Protein AF-F6IAS8-F1 (afdb_monomer_lite)

pLDDT: mean 71.12, std 21.92, range [34.88, 98.56]

InterPro domains:
  IPR011072 HR1 rho-binding domain [PF02185] (126-159)
  IPR011072 HR1 rho-binding domain [PS51860] (113-160)
  IPR036274 HR1 repeat superfamily [SSF46585] (119-159)

Secondary structure (DSSP, 8-state):
-HHHHHHHHHHHHHHHHHHHHHHHHHHHHHHHTTGGGS--------------------PPPPPPPP------------------------PPPPS-S-S--PPP---HHHHHSTT-S-HHHHHHHHHHHHHHHHHHHHHHHHHHHHHHHHHHHHHHTT--

Structure (mmCIF, N/CA/C/O backbone):
data_AF-F6IAS8-F1
#
_entry.id   AF-F6IAS8-F1
#
loop_
_atom_site.group_PDB
_atom_site.id
_atom_site.type_symbol
_atom_site.label_atom_id
_atom_site.label_alt_id
_atom_site.label_comp_id
_atom_site.label_asym_id
_atom_site.label_entity_id
_atom_site.label_seq_id
_atom_site.pdbx_PDB_ins_code
_atom_site.Cartn_x
_atom_site.Cartn_y
_atom_site.Cartn_z
_atom_site.occupancy
_atom_site.B_iso_or_equiv
_atom_site.auth_seq_id
_atom_site.auth_comp_id
_atom_site.auth_asym_id
_atom_site.auth_atom_id
_atom_site.pdbx_PDB_model_num
ATOM 1 N N . ARG A 1 1 ? -30.513 -18.921 21.386 1.00 60.47 1 ARG A N 1
ATOM 2 C CA . ARG A 1 1 ? -31.511 -18.896 20.288 1.00 60.47 1 ARG A CA 1
ATOM 3 C C . ARG A 1 1 ? -31.707 -17.483 19.715 1.00 60.47 1 ARG A C 1
ATOM 5 O O . ARG A 1 1 ? -31.563 -17.359 18.514 1.00 60.47 1 ARG A O 1
ATOM 12 N N . SER A 1 2 ? -31.837 -16.412 20.518 1.00 72.81 2 SER A N 1
ATOM 13 C CA . SER A 1 2 ? -32.116 -15.054 19.989 1.00 72.81 2 SER A CA 1
ATOM 14 C C . SER A 1 2 ? -31.070 -14.438 19.040 1.00 72.81 2 SER A C 1
ATOM 16 O O . SER A 1 2 ? -31.449 -13.717 18.129 1.00 72.81 2 SER A O 1
ATOM 18 N N . LYS A 1 3 ? -29.766 -14.724 19.193 1.00 77.75 3 LYS A N 1
ATOM 19 C CA . LYS A 1 3 ? -28.727 -14.178 18.288 1.00 77.75 3 LYS A CA 1
ATOM 20 C C . LYS A 1 3 ? -28.891 -14.648 16.837 1.00 77.75 3 LYS A C 1
ATOM 22 O O . LYS A 1 3 ? -28.679 -13.866 15.919 1.00 77.75 3 LYS A O 1
ATOM 27 N N . LEU A 1 4 ? -29.293 -15.906 16.651 1.00 87.94 4 LEU A N 1
ATOM 28 C CA . LEU A 1 4 ? -29.543 -16.490 15.332 1.00 87.94 4 LEU A CA 1
ATOM 29 C C . LEU A 1 4 ? -30.782 -15.864 14.687 1.00 87.94 4 LEU A C 1
ATOM 31 O O . LEU A 1 4 ? -30.738 -15.501 13.520 1.00 87.94 4 LEU A O 1
ATOM 35 N N . ASP A 1 5 ? -31.846 -15.648 15.462 1.00 88.94 5 ASP A N 1
ATOM 36 C CA . ASP A 1 5 ? -33.059 -14.987 14.971 1.00 88.94 5 ASP A CA 1
ATOM 37 C C . ASP A 1 5 ? -32.800 -13.525 14.579 1.00 88.94 5 ASP A C 1
ATOM 39 O O . ASP A 1 5 ? -33.302 -13.062 13.553 1.00 88.94 5 ASP A O 1
ATOM 43 N N . THR A 1 6 ? -31.966 -12.805 15.339 1.00 90.44 6 THR A N 1
ATOM 44 C CA . THR A 1 6 ? -31.534 -11.444 14.981 1.00 90.44 6 THR A CA 1
ATOM 45 C C . THR A 1 6 ? -30.746 -11.438 13.674 1.00 90.44 6 THR A C 1
ATOM 47 O O . THR A 1 6 ? -31.064 -10.643 12.791 1.00 90.44 6 THR A O 1
ATOM 50 N N . GLN A 1 7 ? -29.782 -12.351 13.516 1.00 89.62 7 GLN A N 1
ATOM 51 C CA . GLN A 1 7 ? -29.003 -12.472 12.280 1.00 89.62 7 GLN A CA 1
ATOM 52 C C . GLN A 1 7 ? -29.870 -12.871 11.086 1.00 89.62 7 GLN A C 1
ATOM 54 O O . GLN A 1 7 ? -29.708 -12.315 10.006 1.00 89.62 7 GLN A O 1
ATOM 59 N N . MET A 1 8 ? -30.836 -13.777 11.261 1.00 91.69 8 MET A N 1
ATOM 60 C CA . MET A 1 8 ? -31.765 -14.134 10.187 1.00 91.69 8 MET A CA 1
ATOM 61 C C . MET A 1 8 ? -32.660 -12.959 9.792 1.00 91.69 8 MET A C 1
ATOM 63 O O . MET A 1 8 ? -32.932 -12.755 8.610 1.00 91.69 8 MET A O 1
ATOM 67 N N . ARG A 1 9 ? -33.112 -12.161 10.764 1.00 93.31 9 ARG A N 1
ATOM 68 C CA . ARG A 1 9 ? -33.922 -10.968 10.499 1.00 93.31 9 ARG A CA 1
ATOM 69 C C . ARG A 1 9 ? -33.124 -9.891 9.774 1.00 93.31 9 ARG A C 1
ATOM 71 O O . ARG A 1 9 ? -33.649 -9.246 8.874 1.00 93.31 9 ARG A O 1
ATOM 78 N N . GLU A 1 10 ? -31.872 -9.701 10.162 1.00 93.25 10 GLU A N 1
ATOM 79 C CA . GLU A 1 10 ? -30.958 -8.771 9.508 1.00 93.25 10 GLU A CA 1
ATOM 80 C C . GLU A 1 10 ? -30.583 -9.237 8.099 1.00 93.25 10 GLU A C 1
ATOM 82 O O . GLU A 1 10 ? -30.673 -8.451 7.164 1.00 93.25 10 GLU A O 1
ATOM 87 N N . GLY A 1 11 ? -30.292 -10.528 7.920 1.00 95.62 11 GLY A N 1
ATOM 88 C CA . GLY A 1 11 ? -30.040 -11.125 6.609 1.00 95.62 11 GLY A CA 1
ATOM 89 C C . GLY A 1 11 ? -31.212 -10.931 5.647 1.00 95.62 11 GLY A C 1
ATOM 90 O O . GLY A 1 11 ? -30.996 -10.555 4.499 1.00 95.62 11 GLY A O 1
ATOM 91 N N . ARG A 1 12 ? -32.454 -11.090 6.126 1.00 93.44 12 ARG A N 1
ATOM 92 C CA . ARG A 1 12 ? -33.662 -10.804 5.330 1.00 93.44 12 ARG A CA 1
ATOM 93 C C . ARG A 1 12 ? -33.751 -9.336 4.906 1.00 93.44 12 ARG A C 1
ATOM 95 O O . ARG A 1 12 ? -33.944 -9.075 3.727 1.00 93.44 12 ARG A O 1
ATOM 102 N N . ARG A 1 13 ? -33.526 -8.389 5.826 1.00 95.19 13 ARG A N 1
ATOM 103 C CA . ARG A 1 13 ? -33.513 -6.948 5.497 1.00 95.19 13 ARG A CA 1
ATOM 104 C C . ARG A 1 13 ? -32.419 -6.586 4.492 1.00 95.19 13 ARG A C 1
ATOM 106 O O . ARG A 1 13 ? -32.649 -5.782 3.598 1.00 95.19 13 ARG A O 1
ATOM 113 N N . ASN A 1 14 ? -31.236 -7.183 4.633 1.00 95.69 14 ASN A N 1
ATOM 114 C CA . ASN A 1 14 ? -30.125 -6.934 3.720 1.00 95.69 14 ASN A CA 1
ATOM 115 C C . ASN A 1 14 ? -30.448 -7.444 2.311 1.00 95.69 14 ASN A C 1
ATOM 117 O O . ASN A 1 14 ? -30.185 -6.740 1.341 1.00 95.69 14 ASN A O 1
ATOM 121 N N . LEU A 1 15 ? -31.047 -8.635 2.193 1.00 95.56 15 LEU A N 1
ATOM 122 C CA . LEU A 1 15 ? -31.484 -9.177 0.904 1.00 95.56 15 LEU A CA 1
ATOM 123 C C . LEU A 1 15 ? -32.521 -8.274 0.232 1.00 95.56 15 LEU A C 1
ATOM 125 O O . LEU A 1 15 ? -32.331 -7.915 -0.926 1.00 95.56 15 LEU A O 1
ATOM 129 N N . GLU A 1 16 ? -33.548 -7.840 0.966 1.00 95.69 16 GLU A N 1
ATOM 130 C CA . GLU A 1 16 ? -34.570 -6.917 0.450 1.00 95.69 16 GLU A CA 1
ATOM 131 C C . GLU A 1 16 ? -33.946 -5.611 -0.071 1.00 95.69 16 GLU A C 1
ATOM 133 O O . GLU A 1 16 ? -34.252 -5.169 -1.180 1.00 95.69 16 GLU A O 1
ATOM 138 N N . PHE A 1 17 ? -33.000 -5.034 0.677 1.00 95.88 17 PHE A N 1
ATOM 139 C CA . PHE A 1 17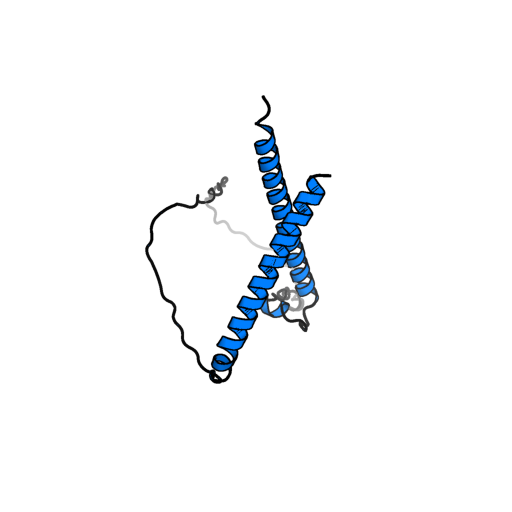 ? -32.281 -3.828 0.265 1.00 95.88 17 PHE A CA 1
ATOM 140 C C . PHE A 1 17 ? -31.465 -4.035 -1.019 1.00 95.88 17 PHE A C 1
ATOM 142 O O . PHE A 1 17 ? -31.475 -3.185 -1.914 1.00 95.88 17 PHE A O 1
ATOM 149 N N . PHE A 1 18 ? -30.749 -5.157 -1.130 1.00 96.62 18 PHE A N 1
ATOM 150 C CA . PHE A 1 18 ? -29.954 -5.447 -2.322 1.00 96.62 18 PHE A CA 1
ATOM 151 C C . PHE A 1 18 ? -30.828 -5.736 -3.543 1.00 96.62 18 PHE A C 1
ATOM 153 O O . PHE A 1 18 ? -30.490 -5.289 -4.639 1.00 96.62 18 PHE A O 1
ATOM 160 N N . GLU A 1 19 ? -31.957 -6.424 -3.373 1.00 95.19 19 GLU A N 1
ATOM 161 C CA . GLU A 1 19 ? -32.932 -6.649 -4.445 1.00 95.19 19 GLU A CA 1
ATOM 162 C C . GLU A 1 19 ? -33.537 -5.331 -4.946 1.00 95.19 19 GLU A C 1
ATOM 164 O O . GLU A 1 19 ? -33.634 -5.112 -6.158 1.00 95.19 19 GLU A O 1
ATOM 169 N N . GLU A 1 20 ? -33.891 -4.421 -4.035 1.00 94.44 20 GLU A N 1
ATOM 170 C CA . GLU A 1 20 ? -34.384 -3.088 -4.382 1.00 94.44 20 GLU A CA 1
ATOM 171 C C . GLU A 1 20 ? -33.319 -2.270 -5.126 1.00 94.44 20 GLU A C 1
ATOM 173 O O . GLU A 1 20 ? -33.598 -1.724 -6.198 1.00 94.44 20 GLU A O 1
ATOM 178 N N . LYS A 1 21 ? -32.075 -2.256 -4.628 1.00 94.44 21 LYS A N 1
ATOM 179 C CA . LYS A 1 21 ? -30.955 -1.563 -5.284 1.00 94.44 21 LYS A CA 1
ATOM 180 C C . LYS A 1 21 ? -30.614 -2.142 -6.653 1.00 94.44 21 LYS A C 1
ATOM 182 O O . LYS A 1 21 ? -30.283 -1.385 -7.567 1.00 94.44 21 LYS A O 1
ATOM 187 N N . LEU A 1 22 ? -30.718 -3.459 -6.825 1.00 93.19 22 LEU A N 1
ATOM 188 C CA . LEU A 1 22 ? -30.532 -4.104 -8.124 1.00 93.19 22 LEU A CA 1
ATOM 189 C C . LEU A 1 22 ? -31.625 -3.667 -9.104 1.00 93.19 22 LEU A C 1
ATOM 191 O O . LEU A 1 22 ? -31.317 -3.339 -10.250 1.00 93.19 22 LEU A O 1
ATOM 195 N N . ARG A 1 23 ? -32.884 -3.611 -8.652 1.00 92.31 23 ARG A N 1
ATOM 196 C CA . ARG A 1 23 ? -34.010 -3.141 -9.469 1.00 92.31 23 ARG A CA 1
ATOM 197 C C . ARG A 1 23 ? -33.840 -1.670 -9.855 1.00 92.31 23 ARG A C 1
ATOM 199 O O . ARG A 1 23 ? -34.027 -1.330 -11.020 1.00 92.31 23 ARG A O 1
ATOM 206 N N . GLU A 1 24 ? -33.427 -0.815 -8.920 1.00 91.44 24 GLU A N 1
ATOM 207 C CA . GLU A 1 24 ? -33.102 0.596 -9.179 1.00 91.44 24 GLU A CA 1
ATOM 208 C C . GLU A 1 24 ? -31.996 0.732 -10.236 1.00 91.44 24 GLU A C 1
ATOM 210 O O . GLU A 1 24 ? -32.150 1.473 -11.208 1.00 91.44 24 GLU A O 1
ATOM 215 N N . LEU A 1 25 ? -30.906 -0.029 -10.101 1.00 87.62 25 LEU A N 1
ATOM 216 C CA . LEU A 1 25 ? -29.806 -0.035 -11.068 1.00 87.62 25 LEU A CA 1
ATOM 217 C C . LEU A 1 25 ? -30.232 -0.562 -12.440 1.00 87.62 25 LEU A C 1
ATOM 219 O O . LEU A 1 25 ? -29.802 -0.019 -13.457 1.00 87.62 25 LEU A O 1
ATOM 223 N N . GLN A 1 26 ? -31.077 -1.590 -12.497 1.00 85.00 26 GLN A N 1
ATOM 224 C CA . GLN A 1 26 ? -31.618 -2.107 -13.754 1.00 85.00 26 GLN A CA 1
ATOM 225 C C . GLN A 1 26 ? -32.537 -1.088 -14.436 1.00 85.00 26 GLN A C 1
ATOM 227 O O . GLN A 1 26 ? -32.399 -0.875 -15.641 1.00 85.00 26 GLN A O 1
ATOM 232 N N . MET A 1 27 ? -33.408 -0.408 -13.683 1.00 82.31 27 MET A N 1
ATOM 233 C CA . MET A 1 27 ? -34.235 0.687 -14.205 1.00 82.31 27 MET A CA 1
ATOM 234 C C . MET A 1 27 ? -33.368 1.845 -14.701 1.00 82.31 27 MET A C 1
ATOM 236 O O . MET A 1 27 ? -33.586 2.345 -15.802 1.00 82.31 27 MET A O 1
ATOM 240 N N . ARG A 1 28 ? -32.323 2.218 -13.951 1.00 80.50 28 ARG A N 1
ATOM 241 C CA . ARG A 1 28 ? -31.363 3.243 -14.373 1.00 80.50 28 ARG A CA 1
ATOM 242 C C . ARG A 1 28 ? -30.592 2.821 -15.622 1.00 80.50 28 ARG A C 1
ATOM 244 O O . ARG A 1 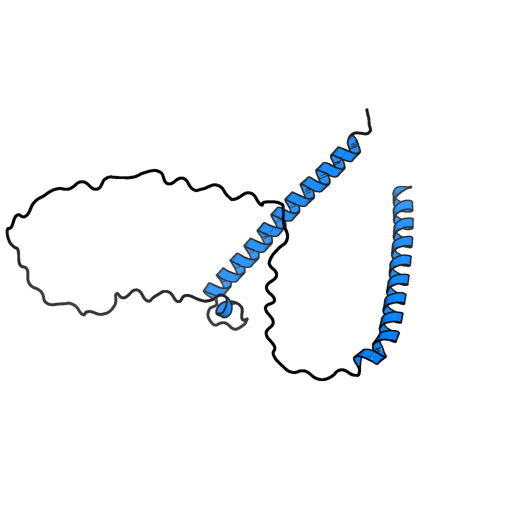28 ? -30.401 3.647 -16.500 1.00 80.50 28 ARG A O 1
ATOM 251 N N . ARG A 1 29 ? -30.195 1.551 -15.749 1.00 75.69 29 ARG A N 1
ATOM 252 C CA . ARG A 1 29 ? -29.533 1.009 -16.950 1.00 75.69 29 ARG A CA 1
ATOM 253 C C . ARG A 1 29 ? -30.458 1.008 -18.166 1.00 75.69 29 ARG A C 1
ATOM 255 O O . ARG A 1 29 ? -29.998 1.321 -19.257 1.00 75.69 29 ARG A O 1
ATOM 262 N N . LEU A 1 30 ? -31.734 0.670 -17.991 1.00 70.12 30 LEU A N 1
ATOM 263 C CA . LEU A 1 30 ? -32.735 0.752 -19.058 1.00 70.12 30 LEU A CA 1
ATOM 264 C C . LEU A 1 30 ? -33.020 2.213 -19.447 1.00 70.12 30 LEU A C 1
ATOM 266 O O . LEU A 1 30 ? -33.186 2.491 -20.629 1.00 70.12 30 LEU A O 1
ATOM 270 N N . GLY A 1 31 ? -32.986 3.142 -18.485 1.00 62.59 31 GLY A N 1
ATOM 271 C CA . GLY A 1 31 ? -33.105 4.584 -18.723 1.00 62.59 31 GLY A CA 1
ATOM 272 C C . GLY A 1 31 ? -31.877 5.221 -19.391 1.00 62.59 31 GLY A C 1
ATOM 273 O O . GLY A 1 31 ? -32.043 6.061 -20.260 1.00 62.59 31 GLY A O 1
ATOM 274 N N . HIS A 1 32 ? -30.655 4.792 -19.049 1.00 60.50 32 HIS A N 1
ATOM 275 C CA . HIS A 1 32 ? -29.393 5.297 -19.627 1.00 60.50 32 HIS A CA 1
ATOM 276 C C . HIS A 1 32 ? -28.910 4.536 -20.871 1.00 60.50 32 HIS A C 1
ATOM 278 O O . HIS A 1 32 ? -27.955 4.956 -21.524 1.00 60.50 32 HIS A O 1
ATOM 284 N N . GLY A 1 33 ? -29.528 3.400 -21.208 1.00 56.59 33 GLY A N 1
ATOM 285 C CA . GLY A 1 33 ? -29.139 2.586 -22.363 1.00 56.59 33 GLY A CA 1
ATOM 286 C C . GLY A 1 33 ? -29.350 3.286 -23.709 1.00 56.59 33 GLY A C 1
ATOM 287 O O . GLY A 1 33 ? -28.702 2.919 -24.686 1.00 56.59 33 GLY A O 1
ATOM 288 N N . VAL A 1 34 ? -30.210 4.309 -23.754 1.00 56.88 34 VAL A N 1
ATOM 289 C CA . VAL A 1 34 ? -30.435 5.149 -24.941 1.00 56.88 34 VAL A CA 1
ATOM 290 C C . VAL A 1 34 ? -29.458 6.329 -25.033 1.00 56.88 34 VAL A C 1
ATOM 292 O O . VAL A 1 34 ? -29.079 6.704 -26.139 1.00 56.88 34 VAL A O 1
ATOM 295 N N . ASP A 1 35 ? -28.960 6.846 -23.904 1.00 55.00 35 ASP A N 1
ATOM 296 C CA . ASP A 1 35 ? -28.042 7.998 -23.870 1.00 55.00 35 ASP A CA 1
ATOM 297 C C . ASP A 1 35 ? -26.597 7.613 -24.249 1.00 55.00 35 ASP A C 1
ATOM 299 O O . ASP A 1 35 ? -25.849 8.408 -24.819 1.00 55.00 35 ASP A O 1
ATOM 303 N N . ASN A 1 36 ? -26.190 6.365 -23.982 1.00 52.50 36 ASN A N 1
ATOM 304 C CA . ASN A 1 36 ? -24.810 5.903 -24.191 1.00 52.50 36 ASN A CA 1
ATOM 305 C C . ASN A 1 36 ? -24.518 5.387 -25.620 1.00 52.50 36 ASN A C 1
ATOM 307 O O . ASN A 1 36 ? -23.397 4.964 -25.899 1.00 52.50 36 ASN A O 1
ATOM 311 N N . MET A 1 37 ? -25.486 5.403 -26.545 1.00 51.66 37 MET A N 1
ATOM 312 C CA . MET A 1 37 ? -25.244 5.039 -27.956 1.00 51.66 37 MET A CA 1
ATOM 313 C C . MET A 1 37 ? -24.915 6.242 -28.859 1.00 51.66 37 MET A C 1
ATOM 315 O O . MET A 1 37 ? -24.668 6.047 -30.046 1.00 51.66 37 MET A O 1
ATOM 319 N N . SER A 1 38 ? -24.864 7.470 -28.321 1.00 48.19 38 SER A N 1
ATOM 320 C CA . SER A 1 38 ? -24.737 8.695 -29.126 1.00 48.19 38 SER A CA 1
ATOM 321 C C . SER A 1 38 ? -23.590 9.634 -28.725 1.00 48.19 38 SER A C 1
ATOM 323 O O . SER A 1 38 ? -23.710 10.831 -28.943 1.00 48.19 38 SER A O 1
ATOM 325 N N . LEU A 1 39 ? -22.466 9.161 -28.174 1.00 47.75 39 LEU A N 1
ATOM 326 C CA . LEU A 1 39 ? -21.265 10.008 -28.024 1.00 47.75 39 LEU A CA 1
ATOM 327 C C . LEU A 1 39 ? -19.977 9.220 -28.296 1.00 47.75 39 LEU A C 1
ATOM 329 O O . LEU A 1 39 ? -19.111 9.050 -27.442 1.00 47.75 39 LEU A O 1
ATOM 333 N N . GLY A 1 40 ? -19.854 8.736 -29.532 1.00 46.12 40 GLY A N 1
ATOM 334 C CA . GLY A 1 40 ? -18.559 8.432 -30.126 1.00 46.12 40 GLY A CA 1
ATOM 335 C C . GLY A 1 40 ? -17.945 9.708 -30.699 1.00 46.12 40 GLY A C 1
ATOM 336 O O . GLY A 1 40 ? -18.431 10.192 -31.712 1.00 46.12 40 GLY A O 1
ATOM 337 N N . ALA A 1 41 ? -16.906 10.239 -30.048 1.00 37.66 41 ALA A N 1
ATOM 338 C CA . ALA A 1 41 ? -15.817 11.027 -30.643 1.00 37.66 41 ALA A CA 1
ATOM 339 C C . ALA A 1 41 ? -14.894 11.552 -29.527 1.00 37.66 41 ALA A C 1
ATOM 341 O O . ALA A 1 41 ? -15.230 12.483 -28.805 1.00 37.66 41 ALA A O 1
ATOM 342 N N . SER A 1 42 ? -13.705 10.970 -29.394 1.00 44.66 42 SER A N 1
ATOM 343 C CA . SER A 1 42 ? -12.525 11.722 -28.937 1.00 44.66 42 SER A CA 1
ATOM 344 C C . SER A 1 42 ? -11.889 12.341 -30.190 1.00 44.66 42 SER A C 1
ATOM 346 O O . SER A 1 42 ? -11.923 11.674 -31.228 1.00 44.66 42 SER A O 1
ATOM 348 N N . PRO A 1 43 ? -11.309 13.559 -30.151 1.00 48.44 43 PRO A N 1
ATOM 349 C CA . PRO A 1 43 ? -10.050 13.773 -29.430 1.00 48.44 43 PRO A CA 1
ATOM 350 C C . PRO A 1 43 ? -9.855 15.183 -28.813 1.00 48.44 43 PRO A C 1
ATOM 352 O O . PRO A 1 43 ? -10.648 16.092 -29.012 1.00 48.44 43 PRO A O 1
ATOM 355 N N . MET A 1 44 ? -8.693 15.342 -28.163 1.00 40.62 44 MET A N 1
ATOM 356 C CA . MET A 1 44 ? -7.900 16.575 -27.960 1.00 40.62 44 MET A CA 1
ATOM 357 C C . MET A 1 44 ? -7.860 17.205 -26.552 1.00 40.62 44 MET A C 1
ATOM 359 O O . MET A 1 44 ? -8.793 17.833 -26.078 1.00 40.62 44 MET A O 1
ATOM 363 N N . SER A 1 45 ? -6.681 17.049 -25.930 1.00 43.12 45 SER A N 1
ATOM 364 C CA . SER A 1 45 ? -5.781 18.107 -25.431 1.00 43.12 45 SER A CA 1
ATOM 365 C C . SER A 1 45 ? -6.399 19.429 -24.950 1.00 43.12 45 SER A C 1
ATOM 367 O O . SER A 1 45 ? -6.929 20.198 -25.744 1.00 43.12 45 SER A O 1
ATOM 369 N N . GLY A 1 46 ? -6.170 19.771 -23.678 1.00 38.81 46 GLY A N 1
ATOM 370 C CA . GLY A 1 46 ? -6.437 21.116 -23.170 1.00 38.81 46 GLY A CA 1
ATOM 371 C C . GLY A 1 46 ? -6.096 21.290 -21.694 1.00 38.81 46 GLY A C 1
ATOM 372 O O . GLY A 1 46 ? -6.894 20.987 -20.820 1.00 38.81 46 GLY A O 1
ATOM 373 N N . SER A 1 47 ? -4.890 21.790 -21.435 1.00 48.31 47 SER A N 1
ATOM 374 C CA . SER A 1 47 ? -4.416 22.353 -20.167 1.00 48.31 47 SER A CA 1
ATOM 375 C C . SER A 1 47 ? -5.454 23.252 -19.482 1.00 48.31 47 SER A C 1
ATOM 377 O O . SER A 1 47 ? -5.836 24.252 -20.078 1.00 48.31 47 SER A O 1
ATOM 379 N N . HIS A 1 48 ? -5.801 22.984 -18.219 1.00 41.75 48 HIS A N 1
ATOM 380 C CA . HIS A 1 48 ? -6.309 23.990 -17.273 1.00 41.75 48 HIS A CA 1
ATOM 381 C C . HIS A 1 48 ? -5.777 23.683 -15.866 1.00 41.75 48 HIS A C 1
ATOM 383 O O . HIS A 1 48 ? -6.293 22.841 -15.135 1.00 41.75 48 HIS A O 1
ATOM 389 N N . ARG A 1 49 ? -4.683 24.362 -15.505 1.00 42.47 49 ARG A N 1
ATOM 390 C CA . ARG A 1 49 ? -4.249 24.534 -14.118 1.00 42.47 49 ARG A CA 1
ATOM 391 C C . ARG A 1 49 ? -5.033 25.722 -13.568 1.00 42.47 49 ARG A C 1
ATOM 393 O O . ARG A 1 49 ? -4.689 26.856 -13.878 1.00 42.47 49 ARG A O 1
ATOM 400 N N . GLN A 1 50 ? -6.083 25.459 -12.798 1.00 43.25 50 GLN A N 1
ATOM 401 C CA . GLN A 1 50 ? -6.750 26.490 -12.011 1.00 43.25 50 GLN A CA 1
ATOM 402 C C . GLN A 1 50 ? -6.075 26.531 -10.637 1.00 43.25 50 GLN A C 1
ATOM 404 O O . GLN A 1 50 ? -6.223 25.620 -9.824 1.00 43.25 50 GLN A O 1
ATOM 409 N N . SER A 1 51 ? -5.277 27.570 -10.429 1.00 45.44 51 SER A N 1
ATOM 410 C CA . SER A 1 51 ? -4.879 28.074 -9.120 1.00 45.44 51 SER A CA 1
ATOM 411 C C . SER A 1 51 ? -6.125 28.466 -8.327 1.00 45.44 51 SER A C 1
ATOM 413 O O . SER A 1 51 ? -6.924 29.270 -8.810 1.00 45.44 51 SER A O 1
ATOM 415 N N . VAL A 1 52 ? -6.273 27.914 -7.126 1.00 43.72 52 VAL A N 1
ATOM 416 C CA . VAL A 1 52 ? -7.209 28.416 -6.119 1.00 43.72 52 VAL A CA 1
ATOM 417 C C . VAL A 1 52 ? -6.408 28.559 -4.830 1.00 43.72 52 VAL A C 1
ATOM 419 O O . VAL A 1 52 ? -6.137 27.577 -4.142 1.00 43.72 52 VAL A O 1
ATOM 422 N N . ASP A 1 53 ? -5.932 29.779 -4.609 1.00 41.03 53 ASP A N 1
ATOM 423 C CA . ASP A 1 53 ? -5.556 30.294 -3.298 1.00 41.03 53 ASP A CA 1
ATOM 424 C C . ASP A 1 53 ? -6.827 30.531 -2.457 1.00 41.03 53 ASP A C 1
ATOM 426 O O . ASP A 1 53 ? -7.922 30.692 -3.001 1.00 41.03 53 ASP A O 1
ATOM 430 N N . ASP A 1 54 ? -6.626 30.578 -1.138 1.00 38.69 54 ASP A N 1
ATOM 431 C CA . ASP A 1 54 ? -7.531 31.081 -0.094 1.00 38.69 54 ASP A CA 1
ATOM 432 C C . ASP A 1 54 ? -8.697 30.193 0.387 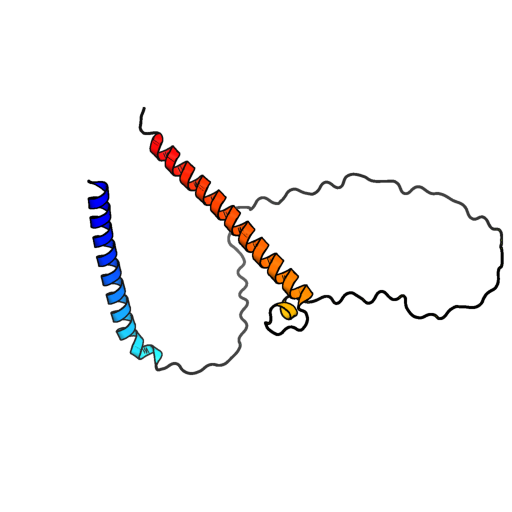1.00 38.69 54 ASP A C 1
ATOM 434 O O . ASP A 1 54 ? -9.845 30.335 -0.030 1.00 38.69 54 ASP A O 1
ATOM 438 N N . PHE A 1 55 ? -8.426 29.376 1.418 1.00 35.34 55 PHE A N 1
ATOM 439 C CA . PHE A 1 55 ? -9.299 29.334 2.600 1.00 35.34 55 PHE A CA 1
ATOM 440 C C . PHE A 1 55 ? -8.535 28.920 3.871 1.00 35.34 55 PHE A C 1
ATOM 442 O O . PHE A 1 55 ? -7.704 28.013 3.871 1.00 35.34 55 PHE A O 1
ATOM 449 N N . GLU A 1 56 ? -8.831 29.645 4.942 1.00 35.53 56 GLU A N 1
ATOM 450 C CA . GLU A 1 56 ? -8.189 29.688 6.250 1.00 35.53 56 GLU A CA 1
ATOM 451 C C . GLU A 1 56 ? -8.253 28.383 7.066 1.00 35.53 56 GLU A C 1
ATOM 453 O O . GLU A 1 56 ? -9.235 27.645 7.042 1.00 35.53 56 GLU A O 1
ATOM 458 N N . GLY A 1 57 ? -7.258 28.221 7.946 1.00 42.59 57 GLY A N 1
ATOM 459 C CA . GLY A 1 57 ? -7.481 27.653 9.278 1.00 42.59 57 GLY A CA 1
ATOM 460 C C . GLY A 1 57 ? -7.071 26.193 9.483 1.00 42.59 57 GLY A C 1
ATOM 461 O O . GLY A 1 57 ? -7.431 25.309 8.722 1.00 42.59 57 GLY A O 1
ATOM 462 N N . TYR A 1 58 ? -6.395 25.954 10.613 1.00 41.84 58 TYR A N 1
ATOM 463 C CA . TYR A 1 58 ? -5.993 24.665 11.205 1.00 41.84 58 TYR A CA 1
ATOM 464 C C . TYR A 1 58 ? -4.624 24.126 10.763 1.00 41.84 58 TYR A C 1
ATOM 466 O O . TYR A 1 58 ? -4.471 23.291 9.875 1.00 41.84 58 TYR A O 1
ATOM 474 N N . GLY A 1 59 ? -3.606 24.634 11.466 1.00 41.69 59 GLY A N 1
ATOM 475 C CA . GLY A 1 59 ? -2.204 24.273 11.325 1.00 41.69 59 GLY A CA 1
ATOM 476 C C . GLY A 1 59 ? -1.913 22.797 11.593 1.00 41.69 59 GLY A C 1
ATOM 477 O O . GLY A 1 59 ? -2.267 22.238 12.630 1.00 41.69 59 GLY A O 1
ATOM 478 N N . ALA A 1 60 ? -1.183 22.195 10.659 1.00 49.56 60 ALA A N 1
ATOM 479 C CA . ALA A 1 60 ? -0.419 20.986 10.909 1.00 49.56 60 ALA A CA 1
ATOM 480 C C . ALA A 1 60 ? 0.822 21.343 11.755 1.00 49.56 60 ALA A C 1
ATOM 482 O O . ALA A 1 60 ? 1.497 22.327 11.439 1.00 49.56 60 ALA A O 1
ATOM 483 N N . PRO A 1 61 ? 1.160 20.585 12.814 1.00 45.81 61 PRO A N 1
ATOM 484 C CA . PRO A 1 61 ? 2.381 20.832 13.568 1.00 45.81 61 PRO A CA 1
ATOM 485 C C . PRO A 1 61 ? 3.597 20.525 12.686 1.00 45.81 61 PRO A C 1
ATOM 487 O O . PRO A 1 61 ? 3.731 19.434 12.129 1.00 45.81 61 PRO A O 1
ATOM 490 N N . SER A 1 62 ? 4.486 21.505 12.552 1.00 57.31 62 SER A N 1
ATOM 491 C CA . SER A 1 62 ? 5.780 21.363 11.888 1.00 57.31 62 SER A CA 1
ATOM 492 C C . SER A 1 62 ? 6.658 20.328 12.613 1.00 57.31 62 SER A C 1
ATOM 494 O O . SER A 1 62 ? 6.691 20.325 13.847 1.00 57.31 62 SER A O 1
ATOM 496 N N . PRO A 1 63 ? 7.380 19.453 11.887 1.00 64.12 63 PRO A N 1
ATOM 497 C CA . PRO A 1 63 ? 8.282 18.479 12.497 1.00 64.12 63 PRO A CA 1
ATOM 498 C C . PRO A 1 63 ? 9.451 19.175 13.224 1.00 64.12 63 PRO A C 1
ATOM 500 O O . PRO A 1 63 ? 9.862 20.262 12.811 1.00 64.12 63 PRO A O 1
ATOM 503 N N . PRO A 1 64 ? 10.000 18.568 14.294 1.00 61.75 64 PRO A N 1
ATOM 504 C CA . PRO A 1 64 ? 11.040 19.190 15.109 1.00 61.75 64 PRO A CA 1
ATOM 505 C C . PRO A 1 64 ? 12.357 19.380 14.328 1.00 61.75 64 PRO A C 1
ATOM 507 O O . PRO A 1 64 ? 12.722 18.516 13.522 1.00 61.75 64 PRO A O 1
ATOM 510 N N . PRO A 1 65 ? 13.087 20.490 14.564 1.00 61.03 65 PRO A N 1
ATOM 511 C CA . PRO A 1 65 ? 14.372 20.761 13.929 1.00 61.03 65 PRO A CA 1
ATOM 512 C C . PRO A 1 65 ? 15.440 19.775 14.416 1.00 61.03 65 PRO A C 1
ATOM 514 O O . PRO A 1 65 ? 15.507 19.439 15.596 1.00 61.03 65 PRO A O 1
ATOM 517 N N . LYS A 1 66 ? 16.287 19.305 13.494 1.00 54.88 66 LYS A N 1
ATOM 518 C CA . LYS A 1 66 ? 17.472 18.515 13.838 1.00 54.88 66 LYS A CA 1
ATOM 519 C C . LYS A 1 66 ? 18.519 19.455 14.430 1.00 54.88 66 LYS A C 1
ATOM 521 O O . LYS A 1 66 ? 18.918 20.416 13.782 1.00 54.88 66 LYS A O 1
ATOM 526 N N . GLU A 1 67 ? 18.920 19.182 15.662 1.00 40.28 67 GLU A N 1
ATOM 527 C CA . GLU A 1 67 ? 19.982 19.889 16.369 1.00 40.28 67 GLU A CA 1
ATOM 528 C C . GLU A 1 67 ? 21.345 19.516 15.763 1.00 40.28 67 GLU A C 1
ATOM 530 O O . GLU A 1 67 ? 21.813 18.386 15.902 1.00 40.28 67 GLU A O 1
ATOM 535 N N . ASP A 1 68 ? 21.980 20.468 15.079 1.00 50.56 68 ASP A N 1
ATOM 536 C CA . ASP A 1 68 ? 23.390 20.396 14.698 1.00 50.56 68 ASP A CA 1
ATOM 537 C C . ASP A 1 68 ? 24.252 20.768 15.911 1.00 50.56 68 ASP A C 1
ATOM 539 O O . ASP A 1 68 ? 24.340 21.934 16.305 1.00 50.56 68 ASP A O 1
ATOM 543 N N . VAL A 1 69 ? 24.910 19.776 16.515 1.00 39.56 69 VAL A N 1
ATOM 544 C CA . VAL A 1 69 ? 25.893 19.996 17.582 1.00 39.56 69 VAL A CA 1
ATOM 545 C C . VAL A 1 69 ? 27.217 19.313 17.238 1.00 39.56 69 VAL A C 1
ATOM 547 O O . VAL A 1 69 ? 27.270 18.100 17.055 1.00 39.56 69 VAL A O 1
ATOM 550 N N . ARG A 1 70 ? 28.278 20.142 17.289 1.00 36.62 70 ARG A N 1
ATOM 551 C CA . ARG A 1 70 ? 29.742 19.896 17.218 1.00 36.62 70 ARG A CA 1
ATOM 552 C C . ARG A 1 70 ? 30.328 19.696 15.812 1.00 36.62 70 ARG A C 1
ATOM 554 O O . ARG A 1 70 ? 30.069 18.692 15.175 1.00 36.62 70 ARG A O 1
ATOM 561 N N . GLY A 1 71 ? 31.195 20.553 15.264 1.00 34.88 71 GLY A N 1
ATOM 562 C CA . GLY A 1 71 ? 32.012 21.642 15.813 1.00 34.88 71 GLY A CA 1
ATOM 563 C C . GLY A 1 71 ? 33.485 21.233 15.933 1.00 34.88 71 GLY A C 1
ATOM 564 O O . GLY A 1 71 ? 33.816 20.487 16.849 1.00 34.88 71 GLY A O 1
ATOM 565 N N . HIS A 1 72 ? 34.365 21.760 15.067 1.00 40.75 72 HIS A N 1
ATOM 566 C CA . HIS A 1 72 ? 35.766 22.024 15.427 1.00 40.75 72 HIS A CA 1
ATOM 567 C C . HIS A 1 72 ? 36.464 23.039 14.495 1.00 40.75 72 HIS A C 1
ATOM 569 O O . HIS A 1 72 ? 36.639 22.802 13.305 1.00 40.75 72 HIS A O 1
ATOM 575 N N . SER A 1 73 ? 36.831 24.169 15.103 1.00 36.62 73 SER A N 1
ATOM 576 C CA . SER A 1 73 ? 37.940 25.104 14.867 1.00 36.62 73 SER A CA 1
ATOM 577 C C . SER A 1 73 ? 38.732 25.081 13.550 1.00 36.62 73 SER A C 1
ATOM 579 O O . SER A 1 73 ? 39.529 24.181 13.304 1.00 36.62 73 SER A O 1
ATOM 581 N N . SER A 1 74 ? 38.687 26.202 12.820 1.00 39.09 74 SER A N 1
ATOM 582 C CA . SER A 1 74 ? 39.755 26.634 11.908 1.00 39.09 74 SER A CA 1
ATOM 583 C C . SER A 1 74 ? 40.697 27.618 12.622 1.00 39.09 74 SER A C 1
ATOM 585 O O . SER A 1 74 ? 40.357 28.785 12.841 1.00 39.09 74 SER A O 1
ATOM 587 N N . HIS A 1 75 ? 41.889 27.148 12.990 1.00 43.59 75 HIS A N 1
ATOM 588 C CA . HIS A 1 75 ? 43.002 27.969 13.477 1.00 43.59 75 HIS A CA 1
ATOM 589 C C . HIS A 1 75 ? 44.323 27.412 12.930 1.00 43.59 75 HIS A C 1
ATOM 591 O O . HIS A 1 75 ? 44.828 26.422 13.447 1.00 43.59 75 HIS A O 1
ATOM 597 N N . GLN A 1 76 ? 44.877 28.036 11.886 1.00 42.09 76 GLN A N 1
ATOM 598 C CA . GLN A 1 76 ? 46.300 27.952 11.506 1.00 42.09 76 GLN A CA 1
ATOM 599 C C . GLN A 1 76 ? 46.538 29.034 10.433 1.00 42.09 76 GLN A C 1
ATOM 601 O O . GLN A 1 76 ? 45.893 28.995 9.395 1.00 42.09 76 GLN A O 1
ATOM 606 N N . SER A 1 77 ? 47.229 30.161 10.642 1.00 41.81 77 SER A N 1
ATOM 607 C CA . SER A 1 77 ? 48.577 30.433 11.167 1.00 41.81 77 SER A CA 1
ATOM 608 C C . SER A 1 77 ? 49.712 29.766 10.378 1.00 41.81 77 SER A C 1
ATOM 610 O O . SER A 1 77 ? 50.096 28.652 10.699 1.00 41.81 77 SER A O 1
ATOM 612 N N . GLN A 1 78 ? 50.277 30.552 9.447 1.00 39.47 78 GLN A N 1
ATOM 613 C CA . GLN A 1 78 ? 51.720 30.768 9.216 1.00 39.47 78 GLN A CA 1
ATOM 614 C C . GLN A 1 78 ? 52.596 29.596 8.726 1.00 39.47 78 GLN A C 1
ATOM 616 O O . GLN A 1 78 ? 52.656 28.543 9.344 1.00 39.47 78 GLN A O 1
ATOM 621 N N . GLY A 1 79 ? 53.414 29.859 7.695 1.00 37.06 79 GLY A N 1
ATOM 622 C CA . GLY A 1 79 ? 54.693 29.155 7.522 1.00 37.06 79 GLY A CA 1
ATOM 623 C C . GLY A 1 79 ? 55.046 28.739 6.098 1.00 37.06 79 GLY A C 1
ATOM 624 O O . GLY A 1 79 ? 54.909 27.580 5.729 1.00 37.06 79 GLY A O 1
ATOM 625 N N . SER A 1 80 ? 55.576 29.677 5.317 1.00 49.09 80 SER A N 1
ATOM 626 C CA . SER A 1 80 ? 56.418 29.412 4.148 1.00 49.09 80 SER A CA 1
ATOM 627 C C . SER A 1 80 ? 57.811 28.936 4.587 1.00 49.09 80 SER A C 1
ATOM 629 O O . SER A 1 80 ? 58.486 29.653 5.325 1.00 49.09 80 SER A O 1
ATOM 631 N N . GLY A 1 81 ? 58.269 27.785 4.089 1.00 39.81 81 GLY A N 1
ATOM 632 C CA . GLY A 1 81 ? 59.643 27.294 4.253 1.00 39.81 81 GLY A CA 1
ATOM 633 C C . GLY A 1 81 ? 60.001 26.253 3.173 1.00 39.81 81 GLY A C 1
ATOM 634 O O . GLY A 1 81 ? 59.167 25.386 2.917 1.00 39.81 81 GLY A O 1
ATOM 635 N N . PRO A 1 82 ? 61.174 26.328 2.506 1.00 63.94 82 PRO A N 1
ATOM 636 C CA . PRO A 1 82 ? 61.551 25.455 1.386 1.00 63.94 82 PRO A CA 1
ATOM 637 C C . PRO A 1 82 ? 62.417 24.260 1.838 1.00 63.94 82 PRO A C 1
ATOM 639 O O . PRO A 1 82 ? 62.962 24.308 2.932 1.00 63.94 82 PRO A O 1
ATOM 642 N N . LEU A 1 83 ? 62.567 23.221 0.996 1.00 50.59 83 LEU A N 1
ATOM 643 C CA . LEU A 1 83 ? 63.804 22.470 0.648 1.00 50.59 83 LEU A CA 1
ATOM 644 C C . LEU A 1 83 ? 63.461 21.108 -0.029 1.00 50.59 83 LEU A C 1
ATOM 646 O O . LEU A 1 83 ? 62.386 20.559 0.167 1.00 50.59 83 LEU A O 1
ATOM 650 N N . MET A 1 84 ? 64.369 20.628 -0.888 1.00 58.31 84 MET A N 1
ATOM 651 C CA . MET A 1 84 ? 64.197 19.686 -2.022 1.00 58.31 84 MET A CA 1
ATOM 652 C C . MET A 1 84 ? 64.424 18.170 -1.665 1.00 58.31 84 MET A C 1
ATOM 654 O O . MET A 1 84 ? 64.214 17.810 -0.513 1.00 58.31 84 MET A O 1
ATOM 658 N N . PRO A 1 85 ? 64.870 17.256 -2.575 1.00 68.06 85 PRO A N 1
ATOM 659 C CA . PRO A 1 85 ? 64.069 16.299 -3.369 1.00 68.06 85 PRO A CA 1
ATOM 660 C C . PRO A 1 85 ? 64.536 14.815 -3.231 1.00 68.06 85 PRO A C 1
ATOM 662 O O . PRO A 1 85 ? 65.585 14.544 -2.656 1.00 68.06 85 PRO A O 1
ATOM 665 N N . ALA A 1 86 ? 63.844 13.836 -3.838 1.00 52.66 86 ALA A N 1
ATOM 666 C CA . ALA A 1 86 ? 64.450 12.524 -4.138 1.00 52.66 86 ALA A CA 1
ATOM 667 C C . ALA A 1 86 ? 63.798 11.830 -5.348 1.00 52.66 86 ALA A C 1
ATOM 669 O O . ALA A 1 86 ? 62.640 11.421 -5.315 1.00 52.66 86 ALA A O 1
ATOM 670 N N . SER A 1 87 ? 64.582 11.711 -6.418 1.00 59.69 87 SER A N 1
ATOM 671 C CA . SER A 1 87 ? 64.289 11.005 -7.665 1.00 59.69 87 SER A CA 1
ATOM 672 C C . SER A 1 87 ? 64.228 9.484 -7.491 1.00 59.69 87 SER A C 1
ATOM 674 O O . SER A 1 87 ? 65.105 8.910 -6.851 1.00 59.69 87 SER A O 1
ATOM 676 N N . ALA A 1 88 ? 63.312 8.820 -8.201 1.00 51.56 88 ALA A N 1
ATOM 677 C CA . ALA A 1 88 ? 63.565 7.496 -8.774 1.00 51.56 88 ALA A CA 1
ATOM 678 C C . ALA A 1 88 ? 62.747 7.286 -10.069 1.00 51.56 88 ALA A C 1
ATOM 680 O O . ALA A 1 88 ? 61.678 7.881 -10.211 1.00 51.56 88 ALA A O 1
ATOM 681 N N . PRO A 1 89 ? 63.251 6.483 -11.028 1.00 60.53 89 PRO A N 1
ATOM 682 C CA . PRO A 1 89 ? 62.968 6.633 -12.451 1.00 60.53 89 PRO A CA 1
ATOM 683 C C . PRO A 1 89 ? 62.291 5.385 -13.036 1.00 60.53 89 PRO A C 1
ATOM 685 O O . PRO A 1 89 ? 62.968 4.394 -13.275 1.00 60.53 89 PRO A O 1
ATOM 688 N N . TYR A 1 90 ? 60.991 5.429 -13.330 1.00 54.22 90 TYR A N 1
ATOM 689 C CA . TYR A 1 90 ? 60.379 4.516 -14.307 1.00 54.22 90 TYR A CA 1
ATOM 690 C C . TYR A 1 90 ? 59.225 5.219 -15.045 1.00 54.22 90 TYR A C 1
ATOM 692 O O . TYR A 1 90 ? 58.418 5.890 -14.397 1.00 54.22 90 TYR A O 1
ATOM 700 N N . PRO A 1 91 ? 59.149 5.111 -16.388 1.00 57.38 91 PRO A N 1
ATOM 701 C CA . PRO A 1 91 ? 58.089 5.706 -17.191 1.00 57.38 91 PRO A CA 1
ATOM 702 C C . PRO A 1 91 ? 56.802 4.869 -17.109 1.00 57.38 91 PRO A C 1
ATOM 704 O O . PRO A 1 91 ? 56.820 3.697 -16.739 1.00 57.38 91 PRO A O 1
ATOM 707 N N . GLY A 1 92 ? 55.681 5.517 -17.424 1.00 55.91 92 GLY A N 1
ATOM 708 C CA . GLY A 1 92 ? 54.323 5.095 -17.095 1.00 55.91 92 GLY A CA 1
ATOM 709 C C . GLY A 1 92 ? 53.896 3.697 -17.548 1.00 55.91 92 GLY A C 1
ATOM 710 O O . GLY A 1 92 ? 54.164 3.259 -18.665 1.00 55.91 92 GLY A O 1
ATOM 711 N N . GLY A 1 93 ? 53.134 3.040 -16.671 1.00 59.31 93 GLY A N 1
ATOM 712 C CA . GLY A 1 93 ? 52.174 2.012 -17.066 1.00 59.31 93 GLY A CA 1
ATOM 713 C C . GLY A 1 93 ? 50.965 2.641 -17.780 1.00 59.31 93 GLY A C 1
ATOM 714 O O . GLY A 1 93 ? 50.721 3.841 -17.621 1.00 59.31 93 GLY A O 1
ATOM 715 N N . PRO A 1 94 ? 50.223 1.864 -18.587 1.00 59.34 94 PRO A N 1
ATOM 716 C CA . PRO A 1 94 ? 49.186 2.382 -19.476 1.00 59.34 94 PRO A CA 1
ATOM 717 C C . PRO A 1 94 ? 48.078 3.115 -18.694 1.00 59.34 94 PRO A C 1
ATOM 719 O O . PRO A 1 94 ? 47.626 2.604 -17.665 1.00 59.34 94 PRO A O 1
ATOM 722 N N . PRO A 1 95 ? 47.607 4.288 -19.162 1.00 58.88 95 PRO A N 1
ATOM 723 C CA . PRO A 1 95 ? 46.552 5.059 -18.514 1.00 58.88 95 PRO A CA 1
ATOM 724 C C . PRO A 1 95 ? 45.166 4.512 -18.865 1.00 58.88 95 PRO A C 1
ATOM 726 O O . PRO A 1 95 ? 44.310 5.261 -19.302 1.00 58.88 95 PRO A O 1
ATOM 729 N N . ASP A 1 96 ? 44.916 3.221 -18.682 1.00 62.03 96 ASP A N 1
ATOM 730 C CA . ASP A 1 96 ? 43.604 2.661 -18.990 1.00 62.03 96 ASP A CA 1
ATOM 731 C C . ASP A 1 96 ? 43.246 1.572 -17.986 1.00 62.03 96 ASP A C 1
ATOM 733 O O . ASP A 1 96 ? 44.005 0.624 -17.800 1.00 62.03 96 ASP A O 1
ATOM 737 N N . SER A 1 97 ? 42.048 1.689 -17.399 1.00 59.22 97 SER A N 1
ATOM 738 C CA . SER A 1 97 ? 41.279 0.647 -16.676 1.00 59.22 97 SER A CA 1
ATOM 739 C C . SER A 1 97 ? 40.964 0.894 -15.195 1.00 59.22 97 SER A C 1
ATOM 741 O O . SER A 1 97 ? 40.692 -0.064 -14.477 1.00 59.22 97 SER A O 1
ATOM 743 N N . ASN A 1 98 ? 40.910 2.139 -14.708 1.00 56.62 98 ASN A N 1
ATOM 744 C CA . ASN A 1 98 ? 40.327 2.384 -13.378 1.00 56.62 98 ASN A CA 1
ATOM 745 C C . ASN A 1 98 ? 39.383 3.588 -13.316 1.00 56.62 98 ASN A C 1
ATOM 747 O O . ASN A 1 98 ? 39.293 4.274 -12.304 1.00 56.62 98 ASN A O 1
ATOM 751 N N . VAL A 1 99 ? 38.650 3.840 -14.404 1.00 64.50 99 VAL A N 1
ATOM 752 C CA . VAL A 1 99 ? 37.438 4.657 -14.310 1.00 64.50 99 VAL A CA 1
ATOM 753 C C . VAL A 1 99 ? 36.353 3.741 -13.736 1.00 64.50 99 VAL A C 1
ATOM 755 O O . VAL A 1 99 ? 35.998 2.762 -14.404 1.00 64.50 99 VAL A O 1
ATOM 758 N N . PRO A 1 100 ? 35.827 3.988 -12.519 1.00 62.38 100 PRO A N 1
ATOM 759 C CA . PRO A 1 100 ? 34.705 3.218 -12.008 1.00 62.38 100 PRO A CA 1
ATOM 760 C C . PRO A 1 100 ? 33.568 3.402 -13.004 1.00 62.38 100 PRO A C 1
ATOM 762 O O . PRO A 1 100 ? 33.066 4.514 -13.167 1.00 62.38 100 PRO A O 1
ATOM 765 N N . ARG A 1 101 ? 33.189 2.338 -13.724 1.00 64.81 101 ARG A N 1
ATOM 766 C CA . ARG A 1 101 ? 32.009 2.387 -14.591 1.00 64.81 101 ARG A CA 1
ATOM 767 C C . ARG A 1 101 ? 30.862 2.871 -13.716 1.00 64.81 101 ARG A C 1
ATOM 769 O O . ARG A 1 101 ? 30.522 2.204 -12.736 1.00 64.81 101 ARG A O 1
ATOM 776 N N . ALA A 1 102 ? 30.330 4.051 -14.032 1.00 65.81 102 ALA A N 1
ATOM 777 C CA . ALA A 1 102 ? 29.199 4.614 -13.320 1.00 65.81 102 ALA A CA 1
ATOM 778 C C . ALA A 1 102 ? 28.118 3.534 -13.269 1.00 65.81 102 ALA A C 1
ATOM 780 O O . ALA A 1 102 ? 27.724 2.990 -14.306 1.00 65.81 102 ALA A O 1
ATOM 781 N N . ARG A 1 103 ? 27.721 3.148 -12.052 1.00 71.25 103 ARG A N 1
ATOM 782 C CA . ARG A 1 103 ? 26.681 2.138 -11.871 1.00 71.25 103 ARG A CA 1
ATOM 783 C C . ARG A 1 103 ? 25.451 2.622 -12.641 1.00 71.25 103 ARG A C 1
ATOM 785 O O . ARG A 1 103 ? 25.072 3.779 -12.455 1.00 71.25 103 ARG A O 1
ATOM 792 N N . PRO A 1 104 ? 24.853 1.794 -13.511 1.00 77.44 104 PRO A N 1
ATOM 793 C CA . PRO A 1 104 ? 23.679 2.217 -14.252 1.00 77.44 104 PRO A CA 1
ATOM 794 C C . PRO A 1 104 ? 22.580 2.617 -13.261 1.00 77.44 104 PRO A C 1
ATOM 796 O O . PRO A 1 104 ? 22.145 1.804 -12.445 1.00 77.44 104 PRO A O 1
ATOM 799 N N . ASN A 1 105 ? 22.170 3.883 -13.299 1.00 84.56 105 ASN A N 1
ATOM 800 C CA . ASN A 1 105 ? 21.056 4.380 -12.503 1.00 84.56 105 ASN A CA 1
ATOM 801 C C . ASN A 1 105 ? 19.771 4.116 -13.288 1.00 84.56 105 ASN A C 1
ATOM 803 O O . ASN A 1 105 ? 19.556 4.709 -14.341 1.00 84.56 105 ASN A O 1
ATOM 807 N N . TYR A 1 106 ? 18.931 3.217 -12.785 1.00 87.44 106 TYR A N 1
ATOM 808 C CA . TYR A 1 106 ? 17.660 2.865 -13.416 1.00 87.44 106 TYR A CA 1
ATOM 809 C C . TYR A 1 106 ? 16.540 3.766 -12.901 1.00 87.44 106 TYR A C 1
ATOM 811 O O . TYR A 1 106 ? 16.408 3.960 -11.688 1.00 87.44 106 TYR A O 1
ATOM 819 N N . THR A 1 107 ? 15.703 4.294 -13.795 1.00 90.81 107 THR A N 1
ATOM 820 C CA . THR A 1 107 ? 14.527 5.058 -13.367 1.00 90.81 107 THR A CA 1
ATOM 821 C C . THR A 1 107 ? 13.382 4.112 -13.002 1.00 90.81 107 THR A C 1
ATOM 823 O O . THR A 1 107 ? 13.298 2.982 -13.486 1.00 90.81 107 THR A O 1
ATOM 826 N N . ARG A 1 108 ? 12.436 4.565 -12.167 1.00 88.06 108 ARG A N 1
ATOM 827 C CA . ARG A 1 108 ? 11.235 3.763 -11.853 1.00 88.06 108 ARG A CA 1
ATOM 828 C C . ARG A 1 108 ? 10.419 3.427 -13.108 1.00 88.06 108 ARG A C 1
ATOM 830 O O . ARG A 1 108 ? 9.790 2.376 -13.146 1.00 88.06 108 ARG A O 1
ATOM 837 N N . LEU A 1 109 ? 10.456 4.288 -14.127 1.00 90.50 109 LEU A N 1
ATOM 838 C CA . LEU A 1 109 ? 9.755 4.084 -15.397 1.00 90.50 109 LEU A CA 1
ATOM 839 C C . LEU A 1 109 ? 10.386 2.964 -16.239 1.00 90.50 109 LEU A C 1
ATOM 841 O O . LEU A 1 109 ? 9.667 2.251 -16.935 1.00 90.50 109 LEU A O 1
ATOM 845 N N . ASP A 1 110 ? 11.697 2.750 -16.126 1.00 88.94 110 ASP A N 1
ATOM 846 C CA . ASP A 1 110 ? 12.396 1.664 -16.833 1.00 88.94 110 ASP A CA 1
ATOM 847 C C . ASP A 1 110 ? 12.116 0.293 -16.208 1.00 88.94 110 ASP A C 1
ATOM 849 O O . ASP A 1 110 ? 12.209 -0.743 -16.870 1.00 88.94 110 ASP A O 1
ATOM 853 N N . LEU A 1 111 ? 11.770 0.286 -14.918 1.00 92.81 111 LEU A N 1
ATOM 854 C CA . LEU A 1 111 ? 11.571 -0.923 -14.121 1.00 92.81 111 LEU A CA 1
ATOM 855 C C . LEU A 1 111 ? 10.096 -1.309 -13.950 1.00 92.81 111 LEU A C 1
ATOM 857 O O . LEU A 1 111 ? 9.815 -2.418 -13.496 1.00 92.81 111 LEU A O 1
ATOM 861 N N . ILE A 1 112 ? 9.153 -0.423 -14.294 1.00 90.06 112 ILE A N 1
ATOM 862 C CA . ILE A 1 112 ? 7.713 -0.696 -14.148 1.00 90.06 112 ILE A CA 1
ATOM 863 C C . ILE A 1 112 ? 7.172 -1.619 -15.246 1.00 90.06 112 ILE A C 1
ATOM 865 O O . ILE A 1 112 ? 6.196 -2.334 -15.029 1.00 90.06 112 ILE A O 1
ATOM 869 N N . LYS A 1 113 ? 7.798 -1.612 -16.429 1.00 90.06 113 LYS A N 1
ATOM 870 C CA . LYS A 1 113 ? 7.372 -2.429 -17.570 1.00 90.06 113 LYS A CA 1
ATOM 871 C C . LYS A 1 113 ? 7.670 -3.907 -17.333 1.00 90.06 113 LYS A C 1
ATOM 873 O O . LYS A 1 113 ? 8.677 -4.259 -16.717 1.00 90.06 113 LYS A O 1
ATOM 878 N N . PHE A 1 114 ? 6.812 -4.771 -17.878 1.00 87.50 114 PHE A N 1
ATOM 879 C CA . PHE A 1 114 ? 6.958 -6.213 -17.709 1.00 87.50 114 PHE A CA 1
ATOM 880 C C . PHE A 1 114 ? 8.168 -6.813 -18.442 1.00 87.50 114 PHE A C 1
ATOM 882 O O . PHE A 1 114 ? 8.794 -7.720 -17.908 1.00 87.50 114 PHE A O 1
ATOM 889 N N . ASP A 1 115 ? 8.578 -6.259 -19.578 1.00 88.12 115 ASP A N 1
ATOM 890 C CA . ASP A 1 115 ? 9.658 -6.837 -20.397 1.00 88.12 115 ASP A CA 1
ATOM 891 C C . ASP A 1 115 ? 11.000 -6.090 -20.269 1.00 88.12 115 ASP A C 1
ATOM 893 O O . ASP A 1 115 ? 11.787 -6.028 -21.211 1.00 88.12 115 ASP A O 1
ATOM 897 N N . THR A 1 116 ? 11.287 -5.469 -19.116 1.00 89.12 116 THR A N 1
ATOM 898 C CA . THR A 1 116 ? 12.572 -4.768 -18.919 1.00 89.12 116 THR A CA 1
ATOM 899 C C . THR A 1 116 ? 13.755 -5.749 -18.861 1.00 89.12 116 THR A C 1
ATOM 901 O O . THR A 1 116 ? 13.698 -6.723 -18.105 1.00 89.12 116 THR A O 1
ATOM 904 N N . PRO A 1 117 ? 14.868 -5.490 -19.580 1.00 91.00 117 PRO A N 1
ATOM 905 C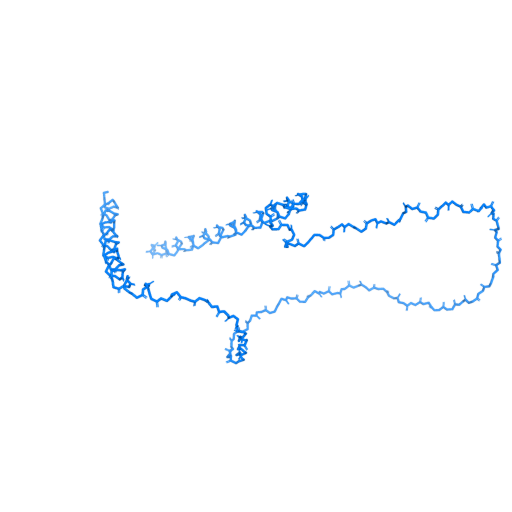 CA . PRO A 1 117 ? 16.070 -6.326 -19.508 1.00 91.00 117 PRO A CA 1
ATOM 906 C C . PRO A 1 117 ? 16.811 -6.173 -18.166 1.00 91.00 117 PRO A C 1
ATOM 908 O O . PRO A 1 117 ? 17.742 -6.920 -17.868 1.00 91.00 117 PRO A O 1
ATOM 911 N N . HIS A 1 118 ? 16.415 -5.207 -17.330 1.00 91.12 118 HIS A N 1
ATOM 912 C CA . HIS A 1 118 ? 17.051 -4.891 -16.052 1.00 91.12 118 HIS A CA 1
ATOM 913 C C . HIS A 1 118 ? 16.378 -5.626 -14.884 1.00 91.12 118 HIS A C 1
ATOM 915 O O . HIS A 1 118 ? 15.807 -5.015 -13.977 1.00 91.12 118 HIS A O 1
ATOM 921 N N . LEU A 1 119 ? 16.452 -6.963 -14.900 1.00 92.19 119 LEU A N 1
ATOM 922 C CA . LEU A 1 119 ? 15.728 -7.811 -13.948 1.00 92.19 119 LEU A CA 1
ATOM 923 C C . LEU A 1 119 ? 16.178 -7.617 -12.491 1.00 92.19 119 LEU A C 1
ATOM 925 O O . LEU A 1 119 ? 15.332 -7.513 -11.613 1.00 92.19 119 LEU A O 1
ATOM 929 N N . GLY A 1 120 ? 17.480 -7.517 -12.214 1.00 93.75 120 GLY A N 1
ATOM 930 C CA . GLY A 1 120 ? 17.993 -7.348 -10.843 1.00 93.75 120 GLY A CA 1
ATOM 931 C C . GLY A 1 120 ? 17.437 -6.103 -10.126 1.00 93.75 120 GLY A C 1
ATOM 932 O O . GLY A 1 120 ? 16.774 -6.240 -9.095 1.00 93.75 120 GLY A O 1
ATOM 933 N N . PRO A 1 121 ? 17.625 -4.893 -10.685 1.00 93.94 121 PRO A N 1
ATOM 934 C CA . PRO A 1 121 ? 17.046 -3.663 -10.139 1.00 93.94 121 PRO A CA 1
ATOM 935 C C . PRO A 1 121 ? 15.519 -3.715 -10.028 1.00 93.94 121 PRO A C 1
ATOM 937 O O . PRO A 1 121 ? 14.944 -3.190 -9.074 1.00 93.94 121 PRO A O 1
ATOM 940 N N . ARG A 1 122 ? 14.846 -4.384 -10.973 1.00 94.56 122 ARG A N 1
ATOM 941 C CA . ARG A 1 122 ? 13.396 -4.573 -10.911 1.00 94.56 122 ARG A CA 1
ATOM 942 C C . ARG A 1 122 ? 12.976 -5.486 -9.767 1.00 94.56 122 ARG A C 1
ATOM 944 O O . ARG A 1 122 ? 12.024 -5.147 -9.074 1.00 94.56 122 ARG A O 1
ATOM 951 N N . ILE A 1 123 ? 13.667 -6.601 -9.540 1.00 94.94 123 ILE A N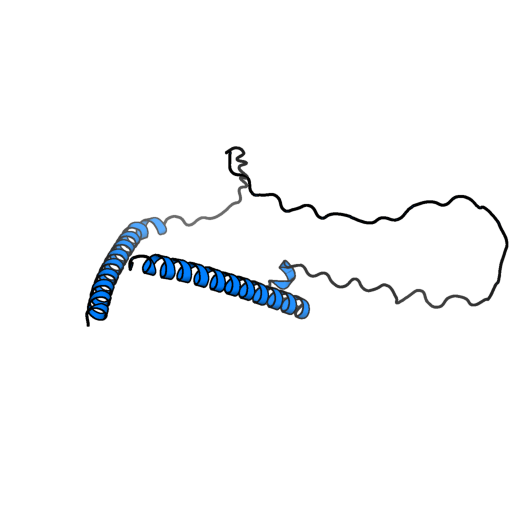 1
ATOM 952 C CA . ILE A 1 123 ? 13.405 -7.480 -8.393 1.00 94.94 123 ILE A CA 1
ATOM 953 C C . ILE A 1 123 ? 13.523 -6.671 -7.101 1.00 94.94 123 ILE A C 1
ATOM 955 O O . ILE A 1 123 ? 12.621 -6.718 -6.269 1.00 94.94 123 ILE A O 1
ATOM 959 N N . GLN A 1 124 ? 14.578 -5.864 -6.961 1.00 94.94 124 GLN A N 1
ATOM 960 C CA . GLN A 1 124 ? 14.753 -5.003 -5.792 1.00 94.94 124 GLN A CA 1
ATOM 961 C C . GLN A 1 124 ? 13.603 -3.995 -5.632 1.00 94.94 124 GLN A C 1
ATOM 963 O O . GLN A 1 124 ? 13.080 -3.828 -4.528 1.00 94.94 124 GLN A O 1
ATOM 968 N N . LEU A 1 125 ? 13.162 -3.365 -6.726 1.00 93.88 125 LEU A N 1
ATOM 969 C CA . LEU A 1 125 ? 11.991 -2.490 -6.712 1.00 93.88 125 LEU A CA 1
ATOM 970 C C . LEU A 1 125 ? 10.730 -3.243 -6.257 1.00 93.88 125 LEU A C 1
ATOM 972 O O . LEU A 1 125 ? 10.030 -2.761 -5.370 1.00 93.88 125 LEU A O 1
ATOM 976 N N . MET A 1 126 ? 10.449 -4.422 -6.812 1.00 95.94 126 MET A N 1
ATOM 977 C CA . MET A 1 126 ? 9.273 -5.221 -6.445 1.00 95.94 126 MET A CA 1
ATOM 978 C C . MET A 1 126 ? 9.313 -5.653 -4.973 1.00 95.94 126 MET A C 1
ATOM 980 O O . MET A 1 126 ? 8.309 -5.521 -4.276 1.00 95.94 126 MET A O 1
ATOM 984 N N . LEU A 1 127 ? 10.473 -6.089 -4.471 1.00 97.12 127 LEU A N 1
ATOM 985 C CA . LEU A 1 127 ? 10.663 -6.416 -3.054 1.00 97.12 127 LEU A CA 1
ATOM 986 C C . LEU A 1 127 ? 10.345 -5.213 -2.161 1.00 97.12 127 LEU A C 1
ATOM 988 O O . LEU A 1 127 ? 9.573 -5.346 -1.213 1.00 97.12 127 LEU A O 1
ATOM 992 N N . SER A 1 128 ? 10.867 -4.031 -2.504 1.00 96.56 128 SER A N 1
ATOM 993 C CA . SER A 1 128 ? 10.588 -2.803 -1.750 1.00 96.56 128 SER A CA 1
ATOM 994 C C . SER A 1 128 ? 9.096 -2.440 -1.748 1.00 96.56 128 SER A C 1
ATOM 996 O O . SER A 1 128 ? 8.560 -2.032 -0.720 1.00 96.56 128 SER A O 1
ATOM 998 N N . GLN A 1 129 ? 8.397 -2.645 -2.871 1.00 96.38 129 GLN A N 1
ATOM 999 C CA . GLN A 1 129 ? 6.956 -2.403 -2.972 1.00 96.38 129 GLN A CA 1
ATOM 1000 C C . GLN A 1 129 ? 6.155 -3.370 -2.103 1.00 96.38 129 GLN A C 1
ATOM 1002 O O . GLN A 1 129 ? 5.235 -2.940 -1.410 1.00 96.38 129 GLN A O 1
ATOM 1007 N N . ILE A 1 130 ? 6.488 -4.662 -2.135 1.00 97.88 130 ILE A N 1
ATOM 1008 C CA . ILE A 1 130 ? 5.800 -5.680 -1.336 1.00 97.88 130 ILE A CA 1
ATOM 1009 C C . ILE A 1 130 ? 6.031 -5.426 0.156 1.00 97.88 130 ILE A C 1
ATOM 1011 O O . ILE A 1 130 ? 5.068 -5.400 0.914 1.00 97.88 130 ILE A O 1
ATOM 1015 N N . GLN A 1 131 ? 7.272 -5.159 0.574 1.00 97.31 131 GLN A N 1
ATOM 1016 C CA . GLN A 1 131 ? 7.591 -4.826 1.968 1.00 97.31 131 GLN A CA 1
ATOM 1017 C C . GLN A 1 131 ? 6.854 -3.574 2.447 1.00 97.31 131 GLN A C 1
ATOM 1019 O O . GLN A 1 131 ? 6.309 -3.562 3.546 1.00 97.31 131 GLN A O 1
ATOM 1024 N N . PHE A 1 132 ? 6.804 -2.526 1.620 1.00 98.25 132 PHE A N 1
ATOM 1025 C CA . PHE A 1 132 ? 6.052 -1.320 1.951 1.00 98.25 132 PHE A CA 1
ATOM 1026 C C . PHE A 1 132 ? 4.559 -1.615 2.124 1.00 98.25 132 PHE A C 1
ATOM 1028 O O . PHE A 1 132 ? 3.975 -1.201 3.122 1.00 98.25 132 PHE A O 1
ATOM 1035 N N . LYS A 1 133 ? 3.951 -2.360 1.192 1.00 98.38 133 LYS A N 1
ATOM 1036 C CA . LYS A 1 133 ? 2.536 -2.750 1.284 1.00 98.38 133 LYS A CA 1
ATOM 1037 C C . LYS A 1 133 ? 2.255 -3.562 2.549 1.00 98.38 133 LYS A C 1
ATOM 1039 O O . LYS A 1 133 ? 1.319 -3.237 3.268 1.00 98.38 133 LYS A O 1
ATOM 1044 N N . LEU A 1 134 ? 3.105 -4.539 2.855 1.00 98.38 134 LEU A N 1
ATOM 1045 C CA . LEU A 1 134 ? 2.988 -5.361 4.058 1.00 98.38 134 LEU A CA 1
ATOM 1046 C C . LEU A 1 134 ? 3.089 -4.517 5.338 1.00 98.38 134 LEU A C 1
ATOM 1048 O O . LEU A 1 134 ? 2.237 -4.621 6.214 1.00 98.38 134 LEU A O 1
ATOM 1052 N N . ASN A 1 135 ? 4.0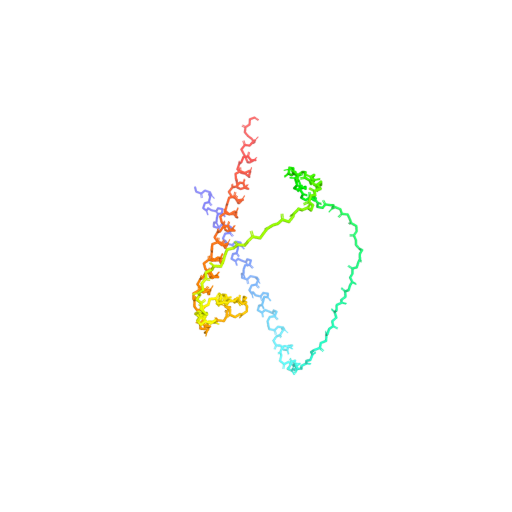65 -3.611 5.421 1.00 98.38 135 ASN A N 1
ATOM 1053 C CA . ASN A 1 135 ? 4.211 -2.716 6.572 1.00 98.38 135 ASN A CA 1
ATOM 1054 C C . ASN A 1 135 ? 2.990 -1.807 6.768 1.00 98.38 135 ASN A C 1
ATOM 1056 O O . ASN A 1 135 ? 2.596 -1.532 7.901 1.00 98.38 135 ASN A O 1
ATOM 1060 N N . VAL A 1 136 ? 2.400 -1.324 5.672 1.00 98.56 136 VAL A N 1
ATOM 1061 C CA . VAL A 1 136 ? 1.180 -0.513 5.713 1.00 98.56 136 VAL A CA 1
ATOM 1062 C C . VAL A 1 136 ? 0.006 -1.342 6.244 1.00 98.56 136 VAL A C 1
ATOM 1064 O O . VAL A 1 136 ? -0.701 -0.886 7.141 1.00 98.56 136 VAL A O 1
ATOM 1067 N N . GLU A 1 137 ? -0.171 -2.573 5.763 1.00 97.56 137 GLU A N 1
ATOM 1068 C CA . GLU A 1 137 ? -1.214 -3.488 6.249 1.00 97.56 137 GLU A CA 1
ATOM 1069 C C . GLU A 1 137 ? -1.048 -3.839 7.734 1.00 97.56 137 GLU A C 1
ATOM 1071 O O . GLU A 1 137 ? -2.025 -3.797 8.482 1.00 97.56 137 GLU A O 1
ATOM 1076 N N . GLU A 1 138 ? 0.176 -4.095 8.203 1.00 98.19 138 GLU A N 1
ATOM 1077 C CA . GLU A 1 138 ? 0.441 -4.329 9.629 1.00 98.19 138 GLU A CA 1
ATOM 1078 C C . GLU A 1 138 ? 0.053 -3.131 10.503 1.00 98.19 138 GLU A C 1
ATOM 1080 O O . GLU A 1 138 ? -0.472 -3.299 11.608 1.00 98.19 138 GLU A O 1
ATOM 1085 N N . GLN A 1 139 ? 0.326 -1.910 10.036 1.00 97.81 139 GLN A N 1
ATOM 1086 C CA . GLN A 1 139 ? -0.075 -0.699 10.749 1.00 97.81 139 GLN A CA 1
ATOM 1087 C C . GLN A 1 139 ? -1.596 -0.538 10.761 1.00 97.81 139 GLN A C 1
ATOM 1089 O O . GLN A 1 139 ? -2.153 -0.192 11.806 1.00 97.81 139 GLN A O 1
ATOM 1094 N N . TYR A 1 140 ? -2.273 -0.834 9.647 1.00 98.19 140 TYR A N 1
ATOM 1095 C CA . TYR A 1 140 ? -3.735 -0.826 9.591 1.00 98.19 140 TYR A CA 1
ATOM 1096 C C . TYR A 1 140 ? -4.349 -1.842 10.550 1.00 98.19 140 TYR A C 1
ATOM 1098 O O . TYR A 1 140 ? -5.265 -1.483 11.291 1.00 98.19 140 TYR A O 1
ATOM 1106 N N . LEU A 1 141 ? -3.817 -3.065 10.598 1.00 97.81 141 LEU A N 1
ATOM 1107 C CA . LEU A 1 141 ? -4.279 -4.094 11.527 1.00 97.81 141 LEU A CA 1
ATOM 1108 C C . LEU A 1 141 ? -4.146 -3.618 12.980 1.00 97.81 141 LEU A C 1
ATOM 1110 O O . LEU A 1 141 ? -5.140 -3.580 13.702 1.00 97.81 141 LEU A O 1
ATOM 1114 N N . LYS A 1 142 ? -2.958 -3.142 13.373 1.00 97.88 142 LYS A N 1
ATOM 1115 C CA . LYS A 1 142 ? -2.706 -2.596 14.721 1.00 97.88 142 LYS A CA 1
ATOM 1116 C C . LYS A 1 142 ? -3.621 -1.412 15.055 1.00 97.88 142 LYS A C 1
ATOM 1118 O O . LYS A 1 142 ? -4.013 -1.234 16.208 1.00 97.88 142 LYS A O 1
ATOM 1123 N N . GLY A 1 143 ? -3.940 -0.572 14.070 1.00 97.19 143 GLY A N 1
ATOM 1124 C CA . GLY A 1 143 ? -4.868 0.547 14.229 1.00 97.19 143 GLY A CA 1
ATOM 1125 C C . GLY A 1 143 ? -6.301 0.078 14.484 1.00 97.19 143 GLY A C 1
ATOM 1126 O O . GLY A 1 143 ? -6.931 0.521 15.444 1.00 97.19 143 GLY A O 1
ATOM 1127 N N . ILE A 1 144 ? -6.793 -0.856 13.669 1.00 96.38 144 ILE A N 1
ATOM 1128 C CA . ILE A 1 144 ? -8.139 -1.429 13.800 1.00 96.38 144 ILE A CA 1
ATOM 1129 C C . ILE A 1 144 ? -8.282 -2.180 15.128 1.00 96.38 144 ILE A C 1
ATOM 1131 O O . ILE A 1 144 ? -9.278 -1.984 15.820 1.00 96.38 144 ILE A O 1
ATOM 1135 N N . GLU A 1 145 ? -7.289 -2.977 15.530 1.00 96.12 145 GLU A N 1
ATOM 1136 C CA . GLU A 1 145 ? -7.294 -3.701 16.810 1.00 96.12 145 GLU A CA 1
ATOM 1137 C C . GLU A 1 145 ? -7.485 -2.757 18.004 1.00 96.12 145 GLU A C 1
ATOM 1139 O O . GLU A 1 145 ? -8.320 -3.013 18.874 1.00 96.12 145 GLU A O 1
ATOM 1144 N N . LYS A 1 146 ? -6.785 -1.615 18.014 1.00 96.19 146 LYS A N 1
ATOM 1145 C CA . LYS A 1 146 ? -6.958 -0.584 19.050 1.00 96.19 146 LYS A CA 1
ATOM 1146 C C . LYS A 1 146 ? -8.350 0.041 19.021 1.00 96.19 146 LYS A C 1
ATOM 1148 O O . LYS A 1 146 ? -8.942 0.245 20.079 1.00 96.19 146 LYS A O 1
ATOM 1153 N N . MET A 1 147 ? -8.884 0.332 17.834 1.00 92.12 147 MET A N 1
ATOM 1154 C CA . MET A 1 147 ? -10.237 0.882 17.699 1.00 92.12 147 MET A CA 1
ATOM 1155 C C . MET A 1 147 ? -11.286 -0.094 18.236 1.00 92.12 147 MET A C 1
ATOM 1157 O O . MET A 1 147 ? -12.143 0.295 19.026 1.00 92.12 147 MET A O 1
ATOM 1161 N N . VAL A 1 148 ? -11.182 -1.376 17.878 1.00 93.00 148 VAL A N 1
ATOM 1162 C CA . VAL A 1 148 ? -12.062 -2.435 18.394 1.00 93.00 148 VAL A CA 1
ATOM 1163 C C . VAL A 1 148 ? -11.967 -2.537 19.917 1.00 93.00 148 VAL A C 1
ATOM 1165 O O . VAL A 1 148 ? -12.999 -2.623 20.585 1.00 93.00 148 VAL A O 1
ATOM 1168 N N . GLN A 1 149 ? -10.756 -2.476 20.476 1.00 91.62 149 GLN A N 1
ATOM 1169 C CA . GLN A 1 149 ? -10.546 -2.521 21.922 1.00 91.62 149 GLN A CA 1
ATOM 1170 C C . GLN A 1 149 ? -11.220 -1.344 22.643 1.00 91.62 149 GLN A C 1
ATOM 1172 O O . GLN A 1 149 ? -11.877 -1.556 23.662 1.00 91.62 149 GLN A O 1
ATOM 1177 N N . LEU A 1 150 ? -11.121 -0.122 22.106 1.00 90.56 150 LEU A N 1
ATOM 1178 C CA . LEU A 1 150 ? -11.802 1.049 22.670 1.00 90.56 150 LEU A CA 1
ATOM 1179 C C . LEU A 1 150 ? -13.325 0.870 22.682 1.00 90.56 150 LEU A C 1
ATOM 1181 O O . LEU A 1 150 ? -13.947 1.104 23.718 1.00 90.56 150 LEU A O 1
ATOM 1185 N N . TYR A 1 151 ? -13.914 0.377 21.589 1.00 88.12 151 TYR A N 1
ATOM 1186 C CA . TYR A 1 151 ? -15.355 0.105 21.532 1.00 88.12 151 TYR A CA 1
ATOM 1187 C C . TYR A 1 151 ? -15.793 -1.011 22.494 1.00 88.12 151 TYR A C 1
ATOM 1189 O O . TYR A 1 151 ? -16.879 -0.935 23.071 1.00 88.12 151 TYR A O 1
ATOM 1197 N N . GLN A 1 152 ? -14.956 -2.029 22.719 1.00 84.31 152 GLN A N 1
ATOM 1198 C CA . GLN A 1 152 ? -15.216 -3.058 23.734 1.00 84.31 152 GLN A CA 1
ATOM 1199 C C . GLN A 1 152 ? -15.179 -2.491 25.155 1.00 84.31 152 GLN A C 1
ATOM 1201 O O . GLN A 1 152 ? -16.084 -2.757 25.944 1.00 84.31 152 GLN A O 1
ATOM 1206 N N . MET A 1 153 ? -14.173 -1.673 25.471 1.00 80.62 153 MET A N 1
ATOM 1207 C CA . MET A 1 153 ? -14.039 -1.041 26.787 1.00 80.62 153 MET A CA 1
ATOM 1208 C C . MET A 1 153 ? -15.136 -0.005 27.060 1.00 80.62 153 MET A C 1
ATOM 1210 O O . MET A 1 153 ? -15.527 0.189 28.209 1.00 80.62 153 MET A O 1
ATOM 1214 N N . GLU A 1 154 ? -15.634 0.685 26.035 1.00 71.12 154 GLU A N 1
ATOM 1215 C CA . GLU A 1 154 ? -16.734 1.647 26.162 1.00 71.12 154 GLU A CA 1
ATOM 1216 C C . GLU A 1 154 ? -18.091 0.953 26.380 1.00 71.12 154 GLU A C 1
ATOM 1218 O O . GLU A 1 154 ? -18.935 1.462 27.120 1.00 71.12 154 GLU A O 1
ATOM 1223 N N . GLY A 1 155 ? -18.270 -0.253 25.829 1.00 64.94 155 GLY A N 1
ATOM 1224 C CA . GLY A 1 155 ? -19.437 -1.103 26.082 1.00 64.94 155 GLY A CA 1
ATOM 1225 C C . GLY A 1 155 ? -19.510 -1.688 27.501 1.00 64.94 155 GLY A C 1
ATOM 1226 O O . GLY A 1 155 ? -20.609 -1.958 27.984 1.00 64.94 155 GLY A O 1
ATOM 1227 N N . ASP A 1 156 ? -18.374 -1.842 28.187 1.00 60.88 156 ASP A N 1
ATOM 1228 C CA . ASP A 1 156 ? -18.271 -2.499 29.505 1.00 60.88 156 ASP A CA 1
ATOM 1229 C C . ASP A 1 156 ? -18.466 -1.539 30.703 1.00 60.88 156 ASP A C 1
ATOM 1231 O O . ASP A 1 156 ? -18.682 -1.950 31.841 1.00 60.88 156 ASP A O 1
ATOM 1235 N N . LYS A 1 157 ? -18.480 -0.218 30.472 1.00 60.94 157 LYS A N 1
ATOM 1236 C CA . LYS A 1 157 ? -18.643 0.791 31.543 1.00 60.94 157 LYS A CA 1
ATOM 1237 C C . LYS A 1 157 ? -20.082 0.960 32.054 1.00 60.94 157 LYS A C 1
ATOM 1239 O O . LYS A 1 157 ? -20.310 1.777 32.941 1.00 60.94 157 LYS A O 1
ATOM 1244 N N . LYS A 1 158 ? -21.060 0.211 31.527 1.00 58.56 158 LYS A N 1
ATOM 1245 C CA . LYS A 1 158 ? -22.477 0.283 31.950 1.00 58.56 158 LYS A CA 1
ATOM 1246 C C . LYS A 1 158 ? -22.864 -0.681 33.080 1.00 58.56 158 LYS A C 1
ATOM 1248 O O . LYS A 1 158 ? -24.042 -0.765 33.409 1.00 58.56 158 LYS A O 1
ATOM 1253 N N . SER A 1 159 ? -21.911 -1.388 33.684 1.00 52.34 159 SER A N 1
ATOM 1254 C CA . SER A 1 159 ? -22.174 -2.280 34.818 1.00 52.34 159 SER A CA 1
ATOM 1255 C C . SER A 1 159 ? -21.370 -1.866 36.051 1.00 52.34 159 SER A C 1
ATOM 1257 O O . SER A 1 159 ? -20.352 -2.488 36.350 1.00 52.34 159 SER A O 1
ATOM 1259 N N . LYS A 1 160 ? -21.816 -0.826 36.764 1.00 49.94 160 LYS A N 1
ATOM 1260 C CA . LYS A 1 160 ? -21.557 -0.592 38.197 1.00 49.94 160 LYS A CA 1
ATOM 1261 C C . LYS A 1 160 ? -22.480 0.491 38.732 1.00 49.94 160 LYS A C 1
ATOM 1263 O O . LYS A 1 160 ? -22.671 1.492 38.010 1.00 49.94 160 LYS A O 1
#

Foldseek 3Di:
DVVVVVVVVVVVVVVVVVVVVVVVVVVVCVVCVVVVVPDPDDDDDDDDDDDDDDDDDDDDDDDDDDDDDDDDDDDDDDDDDDDDDDDDDDDDDDPDDPPPPPDDDDDPVLLVDPPRPPVVVNVVVVVVVVVVVVVVVVVVVVVVVVVVVVVVVVVPVPPD

Organism: Neurospora crassa (NCBI:txid5141)

Radius of gyration: 35.32 Å; chains: 1; bounding box: 99×50×69 Å

Sequence (160 aa):
RSKLDTQMREGRRNLEFFEEKLRELQMRRLGHGVDNMSLGASPMSGSHRQSVDDFEGYGAPSPPPKEDVRGHSSHQSQGSGPLMPASAPYPGGPPDSNVPRARPNYTRLDLIKFDTPHLGPRIQLMLSQIQFKLNVEEQYLKGIEKMVQLYQMEGDKKSK